Protein AF-A0A3D3VTV6-F1 (afdb_monomer_lite)

pLDDT: mean 86.54, std 9.15, range [50.62, 96.44]

Sequence (64 aa):
PRTNFILPGPRQGEEIYERLLHEGVVGRKASGLGLKGFLRVTVGLPEENEFFVSSLKKVLVQLG

Structure (mmCIF, N/CA/C/O backbone):
data_AF-A0A3D3VTV6-F1
#
_entry.id   AF-A0A3D3VTV6-F1
#
loop_
_atom_site.group_PDB
_atom_site.id
_atom_site.type_symbol
_atom_site.label_atom_id
_atom_site.label_alt_id
_atom_site.label_comp_id
_atom_site.label_asym_id
_atom_site.label_entity_id
_atom_site.label_seq_id
_atom_site.pdbx_PDB_ins_code
_atom_site.Cartn_x
_atom_site.Cartn_y
_atom_site.Cartn_z
_atom_site.occupancy
_atom_site.B_iso_or_equiv
_atom_site.auth_seq_id
_atom_site.auth_comp_id
_atom_site.auth_asym_id
_atom_site.auth_atom_id
_atom_site.pdbx_PDB_model_num
ATOM 1 N N . PRO A 1 1 ? 8.049 -18.465 -14.508 1.00 50.62 1 PRO A N 1
ATOM 2 C CA . PRO A 1 1 ? 8.273 -17.005 -14.344 1.00 50.62 1 PRO A CA 1
ATOM 3 C C . PRO A 1 1 ? 8.116 -16.587 -12.873 1.00 50.62 1 PRO A C 1
ATOM 5 O O . PRO A 1 1 ? 7.054 -16.805 -12.300 1.00 50.62 1 PRO A O 1
ATOM 8 N N . ARG A 1 2 ? 9.168 -16.043 -12.245 1.00 57.97 2 ARG A N 1
ATOM 9 C CA . ARG A 1 2 ? 9.043 -15.420 -10.916 1.00 57.97 2 ARG A CA 1
ATOM 10 C C . ARG A 1 2 ? 8.551 -13.988 -11.112 1.00 57.97 2 ARG A C 1
ATOM 12 O O . ARG A 1 2 ? 9.036 -13.301 -12.005 1.00 57.97 2 ARG A O 1
ATOM 19 N N . THR A 1 3 ? 7.569 -13.571 -10.325 1.00 76.81 3 THR A N 1
ATOM 20 C CA . THR A 1 3 ? 7.080 -12.185 -10.317 1.00 76.81 3 THR A CA 1
ATOM 21 C C . THR A 1 3 ? 7.694 -11.452 -9.128 1.00 76.81 3 THR A C 1
ATOM 23 O O . THR A 1 3 ? 8.148 -12.103 -8.190 1.00 76.81 3 THR A O 1
ATOM 26 N N . ASN A 1 4 ? 7.708 -10.120 -9.164 1.00 87.44 4 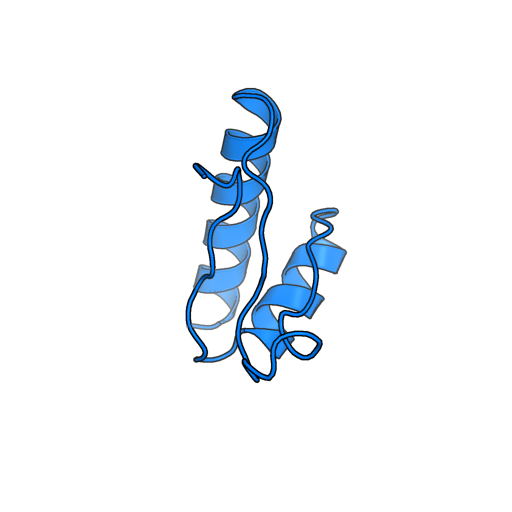ASN A N 1
ATOM 27 C CA . ASN A 1 4 ? 8.256 -9.300 -8.085 1.00 87.44 4 ASN A CA 1
ATOM 28 C C . ASN A 1 4 ? 7.158 -8.528 -7.335 1.00 87.44 4 ASN A C 1
ATOM 30 O O . ASN A 1 4 ? 7.296 -7.336 -7.081 1.00 87.44 4 ASN A O 1
ATOM 34 N N . PHE A 1 5 ? 6.015 -9.165 -7.065 1.00 89.19 5 PHE A N 1
ATOM 35 C CA . PHE A 1 5 ? 4.921 -8.543 -6.320 1.00 89.19 5 PHE A CA 1
ATOM 36 C C . PHE A 1 5 ? 4.228 -9.522 -5.374 1.00 89.19 5 PHE A C 1
ATOM 38 O O . PHE A 1 5 ? 4.233 -10.734 -5.588 1.00 89.19 5 PHE A O 1
ATOM 45 N N . ILE A 1 6 ? 3.581 -8.963 -4.355 1.00 88.31 6 ILE A N 1
ATOM 46 C CA . ILE A 1 6 ? 2.693 -9.663 -3.429 1.00 88.31 6 ILE A CA 1
ATOM 47 C C . ILE A 1 6 ? 1.252 -9.168 -3.596 1.00 88.31 6 ILE A C 1
ATOM 49 O O . ILE A 1 6 ? 1.014 -8.057 -4.083 1.00 88.31 6 ILE A O 1
ATOM 53 N N . LEU A 1 7 ? 0.295 -10.013 -3.205 1.00 87.62 7 LEU A N 1
ATOM 54 C CA . LEU A 1 7 ? -1.141 -9.732 -3.258 1.00 87.62 7 LEU A CA 1
ATOM 55 C C . LEU A 1 7 ? -1.784 -9.837 -1.863 1.00 87.62 7 LEU A C 1
ATOM 57 O O . LEU A 1 7 ? -2.438 -10.843 -1.579 1.00 87.62 7 LEU A O 1
ATOM 61 N N . PRO A 1 8 ? -1.582 -8.855 -0.963 1.00 80.94 8 PRO A N 1
ATOM 62 C CA . PRO A 1 8 ? -2.299 -8.806 0.306 1.00 80.94 8 PRO A CA 1
ATOM 63 C C . PRO A 1 8 ? -3.824 -8.875 0.112 1.00 80.94 8 PRO A C 1
ATOM 65 O O . PRO A 1 8 ? -4.391 -8.241 -0.784 1.00 80.94 8 PRO A O 1
ATOM 68 N N . GLY A 1 9 ? -4.435 -9.726 0.944 1.00 71.75 9 GLY A N 1
ATOM 69 C CA . GLY A 1 9 ? -5.788 -10.266 0.816 1.00 71.75 9 GLY A CA 1
ATOM 70 C C . GLY A 1 9 ? -6.937 -9.317 1.156 1.00 71.75 9 GLY A C 1
ATOM 71 O O . GLY A 1 9 ? -6.720 -8.221 1.662 1.00 71.75 9 GLY A O 1
ATOM 72 N N . PRO A 1 10 ? -8.184 -9.749 0.893 1.00 66.69 10 PRO A N 1
ATOM 73 C CA . PRO A 1 10 ? -9.234 -8.856 0.412 1.00 66.69 10 PRO A CA 1
ATOM 74 C C . PRO A 1 10 ? -9.902 -8.007 1.491 1.00 66.69 10 PRO A C 1
ATOM 76 O O . PRO A 1 10 ? -10.637 -7.069 1.180 1.00 66.69 10 PRO A O 1
ATOM 79 N N . ARG A 1 11 ? -9.708 -8.353 2.766 1.00 74.25 11 ARG A N 1
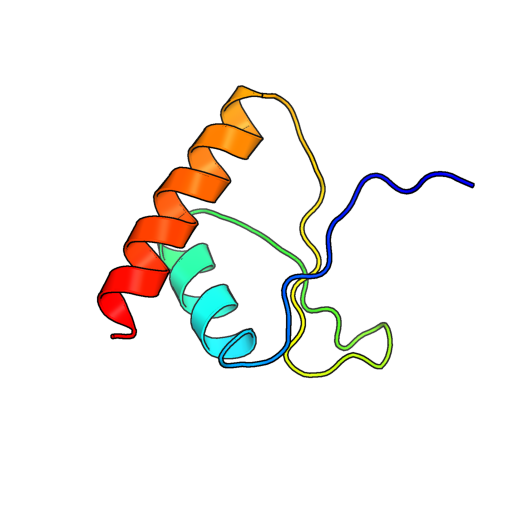ATOM 80 C CA . ARG A 1 11 ? -10.412 -7.690 3.858 1.00 74.25 11 ARG A CA 1
ATOM 81 C C . ARG A 1 11 ? -9.866 -6.273 4.000 1.00 74.25 11 ARG A C 1
ATOM 83 O O . ARG A 1 11 ? -8.715 -6.099 4.374 1.00 74.25 11 ARG A O 1
ATOM 90 N N . GLN A 1 12 ? -10.721 -5.291 3.716 1.00 79.19 12 GLN A N 1
ATOM 91 C CA . GLN A 1 12 ? -10.411 -3.859 3.787 1.00 79.19 12 GLN A CA 1
ATOM 92 C C . GLN A 1 12 ? -9.333 -3.392 2.797 1.00 79.19 12 GLN A C 1
ATOM 94 O O . GLN A 1 12 ? -8.809 -2.302 2.961 1.00 79.19 12 GLN A O 1
ATOM 99 N N . GLY A 1 13 ? -8.988 -4.148 1.747 1.00 82.88 13 GLY A N 1
ATOM 100 C CA . GLY A 1 13 ? -7.870 -3.751 0.881 1.00 82.88 13 GLY A CA 1
ATOM 101 C C . GLY A 1 13 ? -8.090 -2.454 0.092 1.00 82.88 13 GLY A C 1
ATOM 102 O O . GLY A 1 13 ? -7.117 -1.791 -0.251 1.00 82.88 13 GLY A O 1
ATOM 103 N N . GLU A 1 14 ? -9.338 -2.041 -0.154 1.00 84.19 14 GLU A N 1
ATOM 104 C CA . GLU A 1 14 ? -9.626 -0.708 -0.711 1.00 84.19 14 GLU A CA 1
ATOM 105 C C . GLU A 1 14 ? -9.381 0.406 0.314 1.00 84.19 14 GLU A C 1
ATOM 107 O O . GLU A 1 14 ? -8.715 1.385 -0.004 1.00 84.19 14 GLU A O 1
ATOM 112 N N . GLU A 1 15 ? -9.825 0.220 1.556 1.00 88.69 15 GLU A N 1
ATOM 113 C CA . GLU A 1 15 ? -9.603 1.186 2.635 1.00 88.69 15 GLU A CA 1
ATOM 114 C C . GLU A 1 15 ? -8.120 1.258 3.038 1.00 88.69 15 GLU A C 1
ATOM 116 O O . GLU A 1 15 ? -7.564 2.340 3.214 1.00 88.69 15 GLU A O 1
ATOM 121 N N . ILE A 1 16 ? -7.439 0.108 3.104 1.00 90.06 16 ILE A N 1
ATOM 122 C CA . ILE A 1 16 ? -5.990 0.020 3.313 1.00 90.06 16 ILE A CA 1
ATOM 123 C C . ILE A 1 16 ? -5.258 0.749 2.187 1.00 90.06 16 ILE A C 1
ATOM 125 O O . ILE A 1 16 ? -4.317 1.484 2.464 1.00 90.06 16 ILE A O 1
ATOM 129 N N . TYR A 1 17 ? -5.677 0.580 0.928 1.00 89.81 17 TYR A N 1
ATOM 130 C CA . TYR A 1 17 ? -5.071 1.293 -0.197 1.00 89.81 17 TYR A CA 1
ATOM 131 C C . TYR A 1 17 ? -5.199 2.803 -0.041 1.00 89.81 17 TYR A C 1
ATOM 133 O O . TYR A 1 17 ? -4.207 3.510 -0.178 1.00 89.81 17 TYR A O 1
ATOM 141 N N . GLU A 1 18 ? -6.400 3.293 0.257 1.00 90.44 18 GLU A N 1
ATOM 142 C CA . GLU A 1 18 ? -6.652 4.724 0.425 1.00 90.44 18 GLU A CA 1
ATOM 143 C C . GLU A 1 18 ? -5.828 5.305 1.576 1.00 90.44 18 GLU A C 1
ATOM 145 O O . GLU A 1 18 ? -5.141 6.307 1.395 1.00 90.44 18 GLU A O 1
ATOM 150 N N . ARG A 1 19 ? -5.779 4.630 2.728 1.00 92.69 19 ARG A N 1
ATOM 151 C CA . ARG A 1 19 ? -4.956 5.063 3.869 1.00 92.69 19 ARG A CA 1
ATOM 152 C C . ARG A 1 19 ? -3.453 4.989 3.585 1.00 92.69 19 ARG A C 1
ATOM 154 O O . ARG A 1 19 ? -2.714 5.878 3.993 1.00 92.69 19 ARG A O 1
ATOM 161 N N . LEU A 1 20 ? -2.990 3.982 2.842 1.00 93.12 20 LEU A N 1
ATOM 162 C CA . LEU A 1 20 ? -1.596 3.901 2.393 1.00 93.12 20 LEU A CA 1
ATOM 163 C C . LEU A 1 20 ? -1.226 5.056 1.451 1.00 93.12 20 LEU A C 1
ATOM 165 O O . LEU A 1 20 ? -0.115 5.572 1.556 1.00 93.12 20 LEU A O 1
ATOM 169 N N . LEU A 1 21 ? -2.148 5.511 0.592 1.00 92.62 21 LEU A N 1
ATOM 170 C CA . LEU A 1 21 ? -1.919 6.702 -0.236 1.00 92.62 21 LEU A CA 1
ATOM 171 C C . LEU A 1 21 ? -1.685 7.952 0.623 1.00 92.62 21 LEU A C 1
ATOM 173 O O . LEU A 1 21 ? -0.814 8.753 0.288 1.00 92.62 21 LEU A O 1
ATOM 177 N N . HIS A 1 22 ? -2.404 8.100 1.741 1.00 93.25 22 HIS A N 1
ATOM 178 C CA . HIS A 1 22 ? -2.182 9.200 2.688 1.00 93.25 22 HIS A CA 1
ATOM 179 C C . HIS A 1 22 ? -0.809 9.132 3.379 1.00 93.25 22 HIS A C 1
ATOM 181 O O . HIS A 1 22 ? -0.230 10.175 3.671 1.00 93.25 22 HIS A O 1
ATOM 187 N N . GLU A 1 23 ? -0.252 7.934 3.576 1.00 92.88 23 GLU A N 1
ATOM 188 C CA . GLU A 1 23 ? 1.117 7.730 4.079 1.00 92.88 23 GLU A CA 1
ATOM 189 C C . GLU A 1 23 ? 2.196 7.856 2.979 1.00 92.88 23 GLU A C 1
ATOM 191 O O . GLU A 1 23 ? 3.372 7.614 3.243 1.00 92.88 23 GLU A O 1
ATOM 196 N N . GLY A 1 24 ? 1.833 8.205 1.738 1.00 92.38 24 GLY A N 1
ATOM 197 C CA . GLY A 1 24 ? 2.773 8.332 0.616 1.00 92.38 24 GLY A CA 1
ATOM 198 C C . GLY A 1 24 ? 3.168 7.003 -0.041 1.00 92.38 24 GLY A C 1
ATOM 199 O O . GLY A 1 24 ? 4.106 6.959 -0.835 1.00 92.38 24 GLY A O 1
ATOM 200 N N . VAL A 1 25 ? 2.458 5.912 0.259 1.00 91.88 25 VAL A N 1
ATOM 201 C CA . VAL A 1 25 ? 2.696 4.583 -0.315 1.00 91.88 25 VAL A CA 1
ATOM 202 C C . VAL A 1 25 ? 1.750 4.342 -1.492 1.00 91.88 25 VAL A C 1
ATOM 204 O O . VAL A 1 25 ? 0.541 4.184 -1.322 1.00 91.88 25 VAL A O 1
ATOM 207 N N . VAL A 1 26 ? 2.302 4.243 -2.704 1.00 87.19 26 VAL A N 1
ATOM 208 C CA . VAL A 1 26 ? 1.519 4.015 -3.929 1.00 87.19 26 VAL A CA 1
ATOM 209 C C . VAL A 1 26 ? 1.572 2.544 -4.348 1.00 87.19 26 VAL A C 1
ATOM 211 O O . VAL A 1 26 ? 2.572 2.054 -4.867 1.00 87.19 26 VAL A O 1
ATOM 214 N N . GLY A 1 27 ? 0.462 1.830 -4.148 1.00 83.25 27 GLY A N 1
ATOM 215 C CA . GLY A 1 27 ? 0.246 0.478 -4.678 1.00 83.25 27 GLY A CA 1
ATOM 216 C C . GLY A 1 27 ? -0.554 0.467 -5.986 1.00 83.25 27 GLY A C 1
ATOM 217 O O . GLY A 1 27 ? -0.867 1.507 -6.561 1.00 83.25 27 GLY A O 1
ATOM 218 N N . ARG A 1 28 ? -0.952 -0.723 -6.455 1.00 85.44 28 ARG A N 1
ATOM 219 C CA . ARG A 1 28 ? -1.996 -0.853 -7.487 1.00 85.44 28 ARG A CA 1
ATOM 220 C C . ARG A 1 28 ? -3.158 -1.689 -6.978 1.00 85.44 28 ARG A C 1
ATOM 222 O O . ARG A 1 28 ? -2.942 -2.760 -6.420 1.00 85.44 28 ARG A O 1
ATOM 229 N N . LYS A 1 29 ? -4.392 -1.258 -7.246 1.00 82.19 29 LYS A N 1
ATOM 230 C CA . LYS A 1 29 ? -5.571 -2.114 -7.052 1.00 82.19 29 LYS A CA 1
ATOM 231 C C . LYS A 1 29 ? -5.449 -3.340 -7.967 1.00 82.19 29 LYS A C 1
ATOM 233 O O . LYS A 1 29 ? -5.147 -3.201 -9.153 1.00 82.19 29 LYS A O 1
ATOM 238 N N . ALA A 1 30 ? -5.690 -4.539 -7.438 1.00 81.69 30 ALA A N 1
ATOM 239 C CA . ALA A 1 30 ? -5.665 -5.776 -8.225 1.00 81.69 30 ALA A CA 1
ATOM 240 C C . ALA A 1 30 ? -6.997 -6.048 -8.958 1.00 81.69 30 ALA A C 1
ATOM 242 O O . ALA A 1 30 ? -7.180 -7.114 -9.544 1.00 81.69 30 ALA A O 1
ATOM 243 N N . SER A 1 31 ? -7.913 -5.072 -8.990 1.00 73.56 31 SER A N 1
ATOM 244 C CA . SER A 1 31 ? -9.188 -5.146 -9.714 1.00 73.56 31 SER A CA 1
ATOM 245 C C . SER A 1 31 ? -9.011 -5.432 -11.209 1.00 73.56 31 SER A C 1
ATOM 247 O O . SER A 1 31 ? -9.806 -6.174 -11.778 1.00 73.56 31 SER A O 1
ATOM 249 N N . GLY A 1 32 ? -7.928 -4.943 -11.828 1.00 72.38 32 GLY A N 1
ATOM 250 C CA . GLY A 1 32 ? -7.566 -5.271 -13.215 1.00 72.38 32 GLY A CA 1
ATOM 251 C C . GLY A 1 32 ? -7.187 -6.742 -13.449 1.00 72.38 32 GLY A C 1
ATOM 252 O O . GLY A 1 32 ? -7.100 -7.167 -14.594 1.00 72.38 32 GLY A O 1
ATOM 253 N N . LEU A 1 33 ? -6.981 -7.522 -12.382 1.00 79.00 33 LEU A N 1
ATOM 254 C CA . LEU A 1 33 ? -6.747 -8.972 -12.413 1.00 79.00 33 LEU A CA 1
ATOM 255 C C . LEU A 1 33 ? -8.000 -9.779 -12.021 1.00 79.00 33 LEU A C 1
ATOM 257 O O . LEU A 1 33 ? -7.908 -10.984 -11.814 1.00 79.00 33 LEU A O 1
ATOM 261 N N . GLY A 1 34 ? -9.158 -9.131 -11.846 1.00 81.50 34 GLY A N 1
ATOM 262 C CA . GLY A 1 34 ? -10.377 -9.771 -11.336 1.00 81.50 34 GLY A CA 1
ATOM 263 C C . GLY A 1 34 ? -10.378 -10.020 -9.820 1.00 81.50 34 GLY A C 1
ATOM 264 O O . GLY A 1 34 ? -11.344 -10.565 -9.291 1.00 81.50 34 G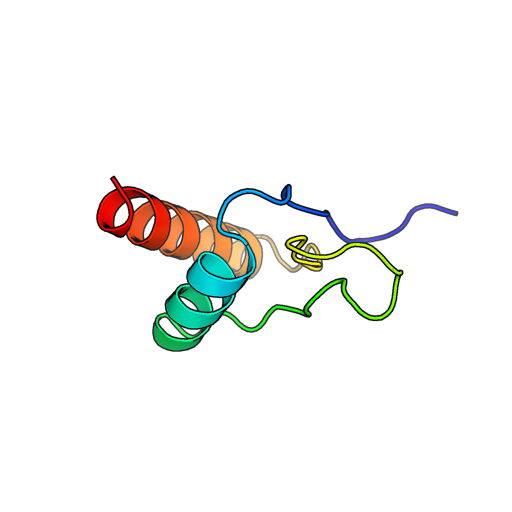LY A O 1
ATOM 265 N N . LEU A 1 35 ? -9.336 -9.588 -9.099 1.00 82.38 35 LEU A N 1
ATOM 266 C CA . LEU A 1 35 ? -9.170 -9.792 -7.657 1.00 82.38 35 LEU A CA 1
ATOM 267 C C . LEU A 1 35 ? -9.636 -8.555 -6.876 1.00 82.38 35 LEU A C 1
ATOM 269 O O . LEU A 1 35 ? -8.842 -7.693 -6.493 1.00 82.38 35 LEU A O 1
ATOM 273 N N . LYS A 1 36 ? -10.951 -8.443 -6.656 1.00 80.31 36 LYS A N 1
ATOM 274 C CA . LYS A 1 36 ? -11.538 -7.345 -5.866 1.00 80.31 36 LYS A CA 1
ATOM 275 C C . LYS A 1 36 ? -11.067 -7.386 -4.411 1.00 80.31 36 LYS A C 1
ATOM 277 O O . LYS A 1 36 ? -10.958 -8.455 -3.820 1.00 80.31 36 LYS A O 1
ATOM 282 N N . GLY A 1 37 ? -10.794 -6.213 -3.843 1.00 82.81 37 GLY A N 1
ATOM 283 C CA . GLY A 1 37 ? -10.286 -6.070 -2.478 1.00 82.81 37 GLY A CA 1
ATOM 284 C C . GLY A 1 37 ? -8.804 -6.410 -2.309 1.00 82.81 37 GLY A C 1
ATOM 285 O O . GLY A 1 37 ? -8.267 -6.167 -1.241 1.00 82.81 37 GLY A O 1
ATOM 286 N N . PHE A 1 38 ? -8.115 -6.930 -3.328 1.00 87.12 38 PHE A N 1
ATOM 287 C CA . PHE A 1 38 ? -6.681 -7.195 -3.240 1.00 87.12 38 PHE A CA 1
ATOM 288 C C . PHE A 1 38 ? -5.856 -5.985 -3.669 1.00 87.12 38 PHE A C 1
ATOM 290 O O . PHE A 1 38 ? -6.192 -5.247 -4.605 1.00 87.12 38 PHE A O 1
ATOM 297 N N . LEU A 1 39 ? -4.707 -5.853 -3.019 1.00 88.31 39 LEU A N 1
ATOM 298 C CA . LEU A 1 39 ? -3.682 -4.881 -3.358 1.00 88.31 39 LEU A CA 1
ATOM 299 C C . LEU A 1 39 ? -2.510 -5.576 -4.026 1.00 88.31 39 LEU A C 1
ATOM 301 O O . LEU A 1 39 ? -2.033 -6.583 -3.529 1.00 88.31 39 LEU A O 1
ATOM 305 N N . ARG A 1 40 ? -2.015 -5.029 -5.133 1.00 89.50 40 ARG A N 1
ATOM 306 C CA . ARG A 1 40 ? -0.765 -5.457 -5.756 1.00 89.50 40 ARG A CA 1
ATOM 307 C C . ARG A 1 40 ? 0.352 -4.525 -5.323 1.00 89.50 40 ARG A C 1
ATOM 309 O O . ARG A 1 40 ? 0.371 -3.355 -5.713 1.00 89.50 40 ARG A O 1
ATOM 316 N N . VAL A 1 41 ? 1.294 -5.076 -4.570 1.00 90.00 41 VAL A N 1
ATOM 317 C CA . VAL A 1 41 ? 2.464 -4.358 -4.058 1.00 90.00 41 VAL A CA 1
ATOM 318 C C . VAL A 1 41 ? 3.705 -4.958 -4.695 1.00 90.00 41 VAL A C 1
ATOM 320 O O . VAL A 1 41 ? 3.945 -6.156 -4.568 1.00 90.00 41 VAL A O 1
ATOM 323 N N . THR A 1 42 ? 4.465 -4.145 -5.420 1.00 91.44 42 THR A N 1
ATOM 324 C CA . THR A 1 42 ? 5.762 -4.552 -5.972 1.00 91.44 42 THR A CA 1
ATOM 325 C C . THR A 1 42 ? 6.782 -4.625 -4.836 1.00 91.44 42 THR A C 1
ATOM 327 O O . THR A 1 42 ? 6.809 -3.731 -3.999 1.00 91.44 42 THR A O 1
ATOM 330 N N . VAL A 1 43 ? 7.616 -5.664 -4.809 1.00 91.06 43 VAL A N 1
ATOM 331 C CA . VAL A 1 43 ? 8.742 -5.758 -3.871 1.00 91.06 43 VAL A CA 1
ATOM 332 C C . VAL A 1 43 ? 9.887 -4.911 -4.424 1.00 91.06 43 VAL A C 1
ATOM 334 O O . VAL A 1 43 ? 10.421 -5.206 -5.494 1.00 91.06 43 VAL A O 1
ATOM 337 N N . GLY A 1 44 ? 10.201 -3.822 -3.730 1.00 90.44 44 GLY A N 1
ATOM 338 C CA . GLY A 1 44 ? 11.207 -2.842 -4.135 1.00 90.44 44 GLY A CA 1
ATOM 339 C C . GLY A 1 44 ? 12.562 -3.075 -3.472 1.00 90.44 44 GLY A C 1
ATOM 340 O O . GLY A 1 44 ? 12.888 -4.188 -3.042 1.00 90.44 44 GLY A O 1
ATOM 341 N N . LEU A 1 45 ? 13.340 -2.002 -3.367 1.00 94.38 45 LEU A N 1
ATOM 342 C CA . LEU A 1 45 ? 14.550 -1.931 -2.555 1.00 94.38 45 LEU A CA 1
ATOM 343 C C . LEU A 1 45 ? 14.234 -2.206 -1.071 1.00 94.38 45 LEU A C 1
ATOM 345 O O . LEU A 1 45 ? 13.103 -1.992 -0.629 1.00 94.38 45 LEU A O 1
ATOM 349 N N . PRO A 1 46 ? 15.217 -2.662 -0.270 1.00 95.75 46 PRO A N 1
ATOM 350 C CA . PRO A 1 46 ? 15.013 -2.929 1.155 1.00 95.75 46 PRO A CA 1
ATOM 351 C C . PRO A 1 46 ? 14.378 -1.757 1.917 1.00 95.75 46 PRO A C 1
ATOM 353 O O . PRO A 1 46 ? 13.402 -1.960 2.631 1.00 95.75 46 PRO A O 1
ATOM 356 N N . GLU A 1 47 ? 14.851 -0.533 1.683 1.00 96.06 47 GLU A N 1
ATOM 357 C CA . GLU A 1 47 ? 14.320 0.698 2.286 1.00 96.06 47 GLU A CA 1
ATOM 358 C C . GLU A 1 47 ? 12.859 0.996 1.901 1.00 96.06 47 GLU A C 1
ATOM 360 O O . GLU A 1 47 ? 12.055 1.381 2.751 1.00 96.06 47 GLU A O 1
ATOM 365 N N . GLU A 1 48 ? 12.477 0.748 0.644 1.00 94.00 48 GLU A N 1
ATOM 366 C CA . GLU A 1 48 ? 11.093 0.898 0.174 1.00 94.00 48 GLU A CA 1
ATOM 367 C C . GLU A 1 48 ? 10.179 -0.130 0.850 1.00 94.00 48 GLU A C 1
ATOM 369 O O . GLU A 1 48 ? 9.054 0.184 1.246 1.00 94.00 48 GLU A O 1
ATOM 374 N N . ASN A 1 49 ? 10.676 -1.359 1.026 1.00 94.25 49 ASN A N 1
ATOM 375 C CA . ASN A 1 49 ? 9.947 -2.427 1.702 1.00 94.25 49 ASN A CA 1
ATOM 376 C C . ASN A 1 49 ? 9.772 -2.121 3.199 1.00 94.25 49 ASN A C 1
ATOM 378 O O . ASN A 1 49 ? 8.692 -2.340 3.747 1.00 94.25 49 ASN A O 1
ATOM 382 N N . GLU A 1 50 ? 10.799 -1.586 3.863 1.00 96.31 50 GLU A N 1
ATOM 383 C CA . GLU A 1 50 ? 10.724 -1.158 5.265 1.00 96.31 50 GLU A CA 1
ATOM 384 C C . GLU A 1 50 ? 9.726 -0.013 5.457 1.00 96.31 50 GLU A C 1
ATOM 386 O O . GLU A 1 50 ? 8.877 -0.077 6.355 1.00 96.31 50 GLU A O 1
ATOM 391 N N . PHE A 1 51 ? 9.768 0.993 4.578 1.00 95.25 51 PHE A N 1
ATOM 392 C CA . PHE A 1 51 ? 8.803 2.089 4.573 1.00 95.25 51 PHE A CA 1
ATOM 393 C C . PHE A 1 51 ? 7.374 1.575 4.372 1.00 95.25 51 PHE A C 1
ATOM 395 O O . PHE A 1 51 ? 6.487 1.889 5.169 1.00 95.25 51 PHE A O 1
ATOM 402 N N . PHE A 1 52 ? 7.160 0.708 3.376 1.00 94.81 52 PHE A N 1
ATOM 403 C CA . PHE A 1 52 ? 5.869 0.066 3.128 1.00 94.81 52 PHE A CA 1
ATOM 404 C C . PHE A 1 52 ? 5.348 -0.671 4.368 1.00 94.81 52 PHE A C 1
ATOM 4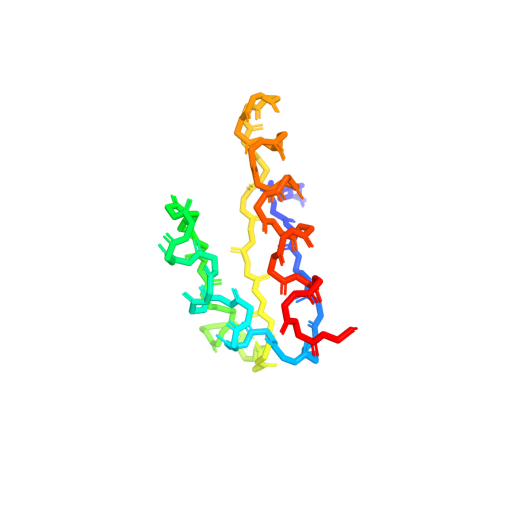06 O O . PHE A 1 52 ? 4.202 -0.468 4.769 1.00 94.81 52 PHE A O 1
ATOM 413 N N . VAL A 1 53 ? 6.180 -1.506 5.001 1.00 94.06 53 VAL A N 1
ATOM 414 C CA . VAL A 1 53 ? 5.789 -2.283 6.187 1.00 94.06 53 VAL A CA 1
ATOM 415 C C . VAL A 1 53 ? 5.464 -1.367 7.369 1.00 94.06 53 VAL A C 1
ATOM 417 O O . VAL A 1 53 ? 4.504 -1.630 8.094 1.00 94.06 53 VAL A O 1
ATOM 420 N N . SER A 1 54 ? 6.232 -0.293 7.570 1.00 96.44 54 SER A N 1
ATOM 421 C CA . SER A 1 54 ? 5.984 0.694 8.627 1.00 96.44 54 SER A CA 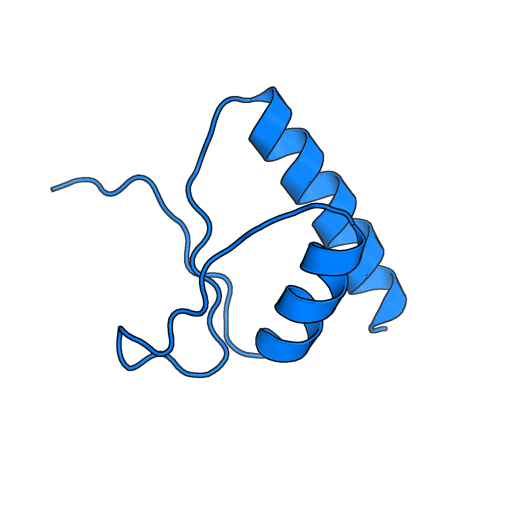1
ATOM 422 C C . SER A 1 54 ? 4.640 1.403 8.436 1.00 96.44 54 SER A C 1
ATOM 424 O O . SER A 1 54 ? 3.806 1.409 9.345 1.00 96.44 54 SER A O 1
ATOM 426 N N . SER A 1 55 ? 4.377 1.917 7.233 1.00 95.62 55 SER A N 1
ATOM 427 C CA . SER A 1 55 ? 3.112 2.574 6.891 1.00 95.62 55 SER A CA 1
ATOM 428 C C . SER A 1 55 ? 1.929 1.609 6.970 1.00 95.62 55 SER A C 1
ATOM 430 O O . SER A 1 55 ? 0.899 1.943 7.551 1.00 95.62 55 SER A O 1
ATOM 432 N N . LEU A 1 56 ? 2.087 0.371 6.487 1.00 93.62 56 LEU A N 1
ATOM 433 C CA . LEU A 1 56 ? 1.053 -0.660 6.591 1.00 93.62 56 LEU A CA 1
ATOM 434 C C . LEU A 1 56 ? 0.686 -0.949 8.051 1.00 93.62 56 LEU A C 1
ATOM 436 O O . LEU A 1 56 ? -0.496 -1.032 8.370 1.00 93.62 56 LEU A O 1
ATOM 440 N N . LYS A 1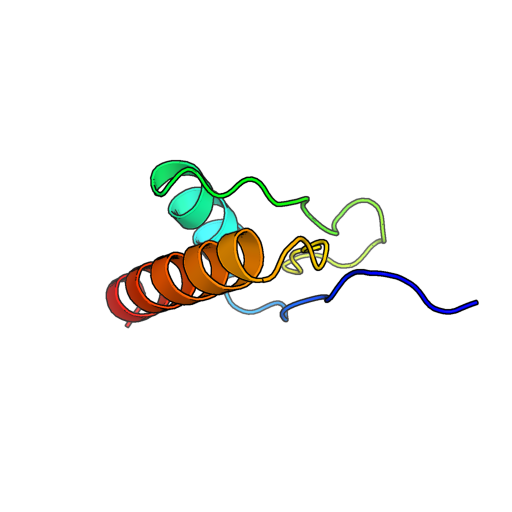 57 ? 1.668 -1.052 8.956 1.00 94.38 57 LYS A N 1
ATOM 441 C CA . LYS A 1 57 ? 1.402 -1.239 10.392 1.00 94.38 57 LYS A CA 1
ATOM 442 C C . LYS A 1 57 ? 0.579 -0.091 10.976 1.00 94.38 57 LYS A C 1
ATOM 444 O O . LYS A 1 57 ? -0.383 -0.360 11.689 1.00 94.38 57 LYS A O 1
ATOM 449 N N . LYS A 1 58 ? 0.916 1.166 10.663 1.00 94.88 58 LYS A N 1
ATOM 450 C CA . LYS A 1 58 ? 0.137 2.330 11.124 1.00 94.88 58 LYS A CA 1
ATOM 451 C C . LYS A 1 58 ? -1.306 2.269 10.632 1.00 94.88 58 LYS A C 1
ATOM 453 O O . LYS A 1 58 ? -2.224 2.460 11.422 1.00 94.88 58 LYS A O 1
ATOM 458 N N . VAL A 1 59 ? -1.497 1.969 9.346 1.00 93.00 59 VAL A N 1
ATOM 459 C CA . VAL A 1 59 ? -2.826 1.843 8.736 1.00 93.00 59 VAL A CA 1
ATOM 460 C C . VAL A 1 59 ? -3.637 0.740 9.412 1.00 93.00 59 VAL A C 1
ATOM 462 O O . VAL A 1 59 ? -4.790 0.968 9.755 1.00 93.00 59 VAL A O 1
ATOM 465 N N . LEU A 1 60 ? -3.041 -0.429 9.660 1.00 90.62 60 LEU A N 1
ATOM 466 C CA . LEU A 1 60 ? -3.730 -1.533 10.333 1.00 90.62 60 LEU A CA 1
ATOM 467 C C . LEU A 1 60 ? -4.150 -1.169 11.765 1.00 90.62 60 LEU A C 1
ATOM 469 O O . LEU A 1 60 ? -5.271 -1.473 12.147 1.00 90.62 60 LEU A O 1
ATOM 473 N N . VAL A 1 61 ? -3.312 -0.452 12.523 1.00 93.00 61 VAL A N 1
ATOM 474 C CA . VAL A 1 61 ? -3.669 0.041 13.871 1.00 93.00 61 VAL A CA 1
ATOM 475 C C . VAL A 1 61 ? -4.829 1.045 13.830 1.00 93.00 61 VAL A C 1
ATOM 477 O O . VAL A 1 61 ? -5.654 1.070 14.735 1.00 93.00 61 VAL A O 1
ATOM 480 N N . GLN A 1 62 ? -4.929 1.867 12.782 1.00 88.81 62 GLN A N 1
ATOM 481 C CA . GLN A 1 62 ? -6.054 2.797 12.608 1.00 88.81 62 GLN A CA 1
ATOM 482 C C . GLN A 1 62 ? -7.371 2.099 12.232 1.00 88.81 62 GLN A C 1
ATOM 484 O O . GLN A 1 62 ? -8.431 2.709 12.367 1.00 88.81 62 GLN A O 1
ATOM 489 N N . LEU A 1 63 ? -7.302 0.866 11.721 1.00 85.81 63 LEU A N 1
ATOM 490 C CA . LEU A 1 63 ? -8.455 0.073 11.288 1.00 85.81 63 LEU A CA 1
ATOM 491 C C . LEU A 1 63 ? -9.035 -0.821 12.399 1.00 85.81 63 LEU A C 1
ATOM 493 O O . LEU A 1 63 ? -10.165 -1.290 12.250 1.00 85.81 63 LEU A O 1
ATOM 497 N N . GLY A 1 64 ? -8.308 -1.024 13.506 1.00 72.56 64 GLY A N 1
ATOM 498 C CA . GLY A 1 64 ? -8.749 -1.808 14.670 1.00 72.56 64 GLY A CA 1
ATOM 499 C C . GLY A 1 64 ? -7.757 -2.880 15.089 1.00 72.56 64 GLY A C 1
ATOM 500 O O . GLY A 1 64 ? -7.658 -3.897 14.366 1.00 72.56 64 GLY A O 1
#

Secondary structure (DSSP, 8-state):
---SEE---STTHHHHHHHHHHTT---EEGGGGT-TT-EEEE---HHHHHHHHHHHHHHHHHH-

Foldseek 3Di:
DDAQKDKPAQVCLVVLQVQCVVLVHHWDQCVVVVRHRITIDGNDPPVSVVSSVVSSVVSVVVVD

Radius of gyration: 11.49 Å; chains: 1; bounding box: 27×26×29 Å